Protein AF-Q3ABF9-F1 (afdb_monomer)

Sequence (73 aa):
MIYLGEEEGYPMFTFTSSAKYLASRPSKKYLKTIGYGIKETYNLTKEEIAAYLLKKPGVYGNYEMAEIIKLFE

Structure (mmCIF, N/CA/C/O backbone):
data_AF-Q3ABF9-F1
#
_entry.id   AF-Q3ABF9-F1
#
loop_
_atom_site.group_PDB
_atom_site.id
_atom_site.type_symbol
_atom_site.label_atom_id
_atom_site.label_alt_id
_atom_site.label_comp_id
_atom_site.label_asym_id
_atom_site.label_entity_id
_atom_site.label_seq_id
_atom_site.pdbx_PDB_ins_code
_atom_site.Cartn_x
_atom_site.Cartn_y
_atom_site.Cartn_z
_atom_site.occupancy
_atom_site.B_iso_or_equiv
_atom_s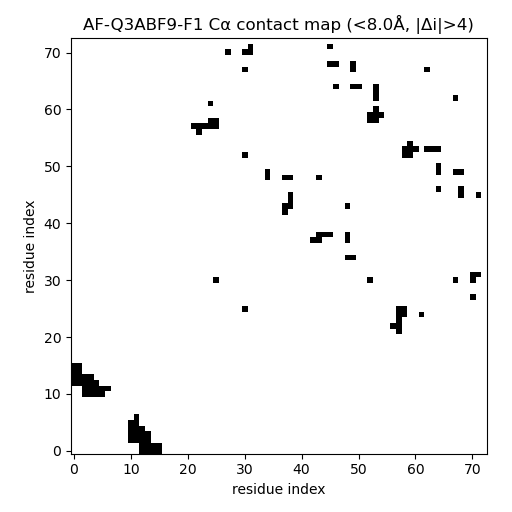ite.auth_seq_id
_atom_site.auth_comp_id
_atom_site.auth_asym_id
_atom_site.auth_atom_id
_atom_site.pdbx_PDB_model_num
ATOM 1 N N . MET A 1 1 ? 14.112 -8.430 -20.695 1.00 78.75 1 MET A N 1
ATOM 2 C CA . MET A 1 1 ? 13.962 -7.101 -21.313 1.00 78.75 1 MET A CA 1
ATOM 3 C C . MET A 1 1 ? 13.560 -7.344 -22.758 1.00 78.75 1 MET A C 1
ATOM 5 O O . MET A 1 1 ? 14.218 -8.141 -23.413 1.00 78.75 1 MET A O 1
ATOM 9 N N . ILE A 1 2 ? 12.442 -6.777 -23.199 1.00 87.19 2 ILE A N 1
ATOM 10 C CA . ILE A 1 2 ? 11.859 -6.972 -24.531 1.00 87.19 2 ILE A CA 1
ATOM 11 C C . ILE A 1 2 ? 11.947 -5.630 -25.256 1.00 87.19 2 ILE A C 1
ATOM 13 O O . ILE A 1 2 ? 11.545 -4.613 -24.696 1.00 87.19 2 ILE A O 1
ATOM 17 N N . TYR A 1 3 ? 12.494 -5.623 -26.468 1.00 92.50 3 TYR A N 1
ATOM 18 C CA . TYR A 1 3 ? 12.517 -4.442 -27.327 1.00 92.50 3 TYR A CA 1
ATOM 19 C C . TYR A 1 3 ? 11.133 -4.223 -27.949 1.00 92.50 3 TYR A C 1
ATOM 21 O O . TYR A 1 3 ? 10.537 -5.175 -28.454 1.00 92.50 3 TYR A O 1
ATOM 29 N N . LEU A 1 4 ? 10.617 -2.996 -27.879 1.00 92.00 4 LEU A N 1
ATOM 30 C CA . LEU A 1 4 ? 9.279 -2.630 -28.354 1.00 92.00 4 LEU A CA 1
ATOM 31 C C . LEU A 1 4 ? 9.288 -1.762 -29.620 1.00 92.00 4 LEU A C 1
ATOM 33 O O . LEU A 1 4 ? 8.216 -1.454 -30.130 1.00 92.00 4 LEU A O 1
ATOM 37 N N . GLY A 1 5 ? 10.464 -1.398 -30.135 1.00 93.75 5 GLY A N 1
ATOM 38 C CA . GLY A 1 5 ? 10.612 -0.477 -31.263 1.00 93.75 5 GLY A CA 1
ATOM 39 C C . GLY A 1 5 ? 11.273 0.835 -30.849 1.00 93.75 5 GLY A C 1
ATOM 40 O O . GLY A 1 5 ? 11.881 0.919 -29.782 1.00 93.75 5 GLY A O 1
ATOM 41 N N . GLU A 1 6 ? 11.147 1.853 -31.694 1.00 96.81 6 GLU A N 1
ATOM 42 C CA . GLU A 1 6 ? 11.669 3.200 -31.442 1.00 96.81 6 GLU A CA 1
ATOM 43 C C . GLU A 1 6 ? 10.514 4.198 -31.346 1.00 96.81 6 GLU A C 1
ATOM 45 O O . GLU A 1 6 ? 9.563 4.112 -32.121 1.00 96.81 6 GLU A O 1
ATOM 50 N N . GLU A 1 7 ? 10.617 5.153 -30.422 1.00 95.81 7 GLU A N 1
ATOM 51 C CA . GLU A 1 7 ? 9.724 6.310 -30.304 1.00 95.81 7 GLU A CA 1
ATOM 52 C C . GLU A 1 7 ? 10.577 7.573 -30.468 1.00 95.81 7 GLU A C 1
ATOM 54 O O . GLU A 1 7 ? 11.558 7.749 -29.746 1.00 95.81 7 GLU A O 1
ATOM 59 N N . GLU A 1 8 ? 10.266 8.409 -31.462 1.00 95.94 8 GLU A N 1
ATOM 60 C CA . GLU A 1 8 ? 11.056 9.606 -31.818 1.00 95.94 8 GLU A CA 1
ATOM 61 C C . GLU A 1 8 ? 12.573 9.345 -32.003 1.00 95.94 8 GLU A C 1
ATOM 63 O O . GLU A 1 8 ? 13.411 10.205 -31.739 1.00 95.94 8 GLU A O 1
ATOM 68 N N . GLY A 1 9 ? 12.943 8.145 -32.470 1.00 95.62 9 GLY A N 1
ATOM 69 C CA . GLY A 1 9 ? 14.340 7.730 -32.665 1.00 95.62 9 GLY A CA 1
ATOM 70 C C . GLY A 1 9 ? 15.048 7.230 -31.398 1.00 95.62 9 GLY A C 1
ATOM 71 O O . GLY A 1 9 ? 16.245 6.943 -31.438 1.00 95.62 9 GLY A O 1
ATOM 72 N N . TYR A 1 10 ? 14.331 7.097 -30.277 1.00 94.75 10 TYR A N 1
ATOM 73 C CA . TYR A 1 10 ? 14.840 6.497 -29.045 1.00 94.75 10 TYR A CA 1
ATOM 74 C C . TYR A 1 10 ? 14.342 5.055 -28.882 1.00 94.75 10 TYR A C 1
ATOM 76 O O . TYR A 1 10 ? 13.140 4.803 -29.002 1.00 94.75 10 TYR A O 1
ATOM 84 N N . PRO A 1 11 ? 15.225 4.090 -28.560 1.00 95.25 11 PRO A N 1
ATOM 85 C CA . PRO A 1 11 ? 14.828 2.698 -28.428 1.00 95.25 11 PRO A CA 1
ATOM 86 C C . PRO A 1 11 ? 14.001 2.479 -27.157 1.00 95.25 11 PRO A C 1
ATOM 88 O O . PRO A 1 11 ? 14.432 2.778 -26.040 1.00 95.25 11 PRO A O 1
ATOM 91 N N . MET A 1 12 ? 12.824 1.889 -27.330 1.00 95.38 12 MET A N 1
ATOM 92 C CA . MET A 1 12 ? 11.906 1.542 -26.257 1.00 95.38 12 MET A CA 1
ATOM 93 C C . MET A 1 12 ? 12.089 0.085 -25.838 1.00 95.38 12 MET A C 1
ATOM 95 O O . MET A 1 12 ? 12.014 -0.849 -26.640 1.00 95.38 12 MET A O 1
ATOM 99 N N . PHE A 1 13 ? 12.280 -0.118 -24.537 1.00 93.56 13 PHE A N 1
ATOM 100 C CA . PHE A 1 13 ? 12.396 -1.435 -23.921 1.00 93.56 13 PHE A CA 1
ATOM 101 C C . PHE A 1 13 ? 11.360 -1.606 -22.818 1.00 93.56 13 PHE A C 1
ATOM 103 O O . PHE A 1 13 ? 11.013 -0.663 -22.111 1.00 93.56 13 PHE A O 1
ATOM 110 N N . THR A 1 14 ? 10.915 -2.841 -22.615 1.00 89.88 14 THR A N 1
ATOM 111 C CA . THR A 1 14 ? 10.060 -3.210 -21.492 1.00 89.88 14 THR A CA 1
ATOM 112 C C . THR A 1 14 ? 10.640 -4.356 -20.677 1.00 89.88 14 THR A C 1
ATOM 114 O O . THR A 1 14 ? 11.374 -5.222 -21.163 1.00 89.88 14 THR A O 1
ATOM 117 N N . PHE A 1 15 ? 10.279 -4.374 -19.402 1.00 85.44 15 PHE A N 1
ATOM 118 C CA . PHE A 1 15 ? 10.547 -5.465 -18.475 1.00 85.44 15 PHE A CA 1
ATOM 119 C C . PHE A 1 15 ? 9.231 -6.133 -18.083 1.00 85.44 15 PHE A C 1
ATOM 121 O O . PHE A 1 15 ? 8.930 -6.320 -16.909 1.00 85.44 15 PHE A O 1
ATOM 128 N N . THR A 1 16 ? 8.413 -6.467 -19.075 1.00 81.44 16 THR A N 1
ATOM 129 C CA . THR A 1 16 ? 7.248 -7.324 -18.882 1.00 81.44 16 THR A CA 1
ATOM 130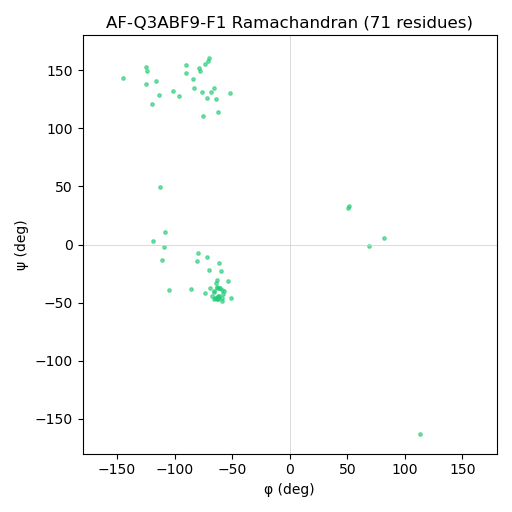 C C . THR A 1 16 ? 7.645 -8.780 -19.086 1.00 81.44 16 THR A C 1
ATOM 132 O O . THR A 1 16 ? 8.541 -9.114 -19.862 1.00 81.44 16 THR A O 1
ATOM 135 N N . SER A 1 17 ? 6.985 -9.664 -18.352 1.00 77.50 17 SER A N 1
ATOM 136 C CA . SER A 1 17 ? 7.106 -11.108 -18.502 1.00 77.50 17 SER A CA 1
ATOM 137 C C . SER A 1 17 ? 5.704 -11.658 -18.720 1.00 77.50 17 SER A C 1
ATOM 139 O O . SER A 1 17 ? 4.754 -11.207 -18.080 1.00 77.50 17 SER A O 1
ATOM 141 N N . SER A 1 18 ? 5.563 -12.610 -19.640 1.00 76.81 18 SER A N 1
ATOM 142 C CA . SER A 1 18 ? 4.302 -13.323 -19.870 1.00 76.81 18 SER A CA 1
ATOM 143 C C . SER A 1 18 ? 3.970 -14.301 -18.738 1.00 76.81 18 SER A C 1
ATOM 145 O O . SER A 1 18 ? 2.853 -14.816 -18.674 1.00 76.81 18 SER A O 1
ATOM 147 N N . ALA A 1 19 ? 4.921 -14.556 -17.832 1.00 80.00 19 ALA A N 1
ATOM 148 C CA . ALA A 1 19 ? 4.698 -15.392 -16.668 1.00 80.00 19 ALA A CA 1
ATOM 149 C C . ALA A 1 19 ? 3.730 -14.709 -15.692 1.00 80.00 19 ALA A C 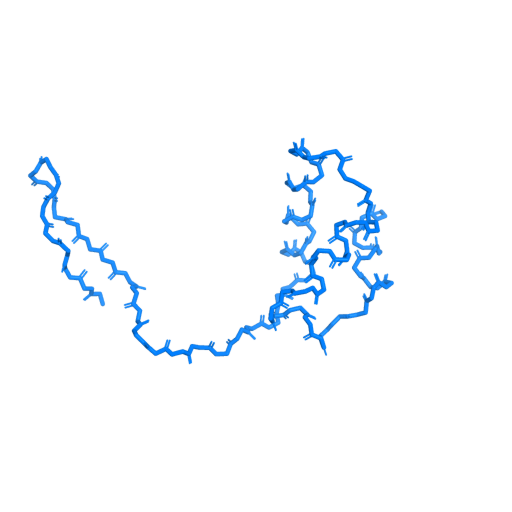1
ATOM 151 O O . ALA A 1 19 ? 3.903 -13.550 -15.312 1.00 80.00 19 ALA A O 1
ATOM 152 N N . LYS A 1 20 ? 2.720 -15.456 -15.239 1.00 73.81 20 LYS A N 1
ATOM 153 C CA . LYS A 1 20 ? 1.857 -15.017 -14.142 1.00 73.81 20 LYS A CA 1
ATOM 154 C C . LYS A 1 20 ? 2.615 -15.167 -12.826 1.00 73.81 20 LYS A C 1
ATOM 156 O O . LYS A 1 20 ? 2.844 -16.285 -12.374 1.00 73.81 20 LYS A O 1
ATOM 161 N N . TYR A 1 21 ? 2.978 -14.051 -12.204 1.00 78.00 21 TYR A N 1
ATOM 162 C CA . TYR A 1 21 ? 3.517 -14.052 -10.846 1.00 78.00 21 TYR A CA 1
ATOM 163 C C . TYR A 1 21 ? 2.383 -14.057 -9.828 1.00 78.00 21 TYR A C 1
ATOM 165 O O . TYR A 1 21 ? 1.357 -13.398 -10.015 1.00 78.00 21 TYR A O 1
ATOM 173 N N . LEU A 1 22 ? 2.582 -14.784 -8.730 1.00 81.94 22 LEU A N 1
ATOM 174 C CA . LEU A 1 22 ? 1.720 -14.650 -7.564 1.00 81.94 22 LEU A CA 1
ATOM 175 C C . LEU A 1 22 ? 1.906 -13.248 -6.981 1.00 81.94 22 LEU A C 1
ATOM 177 O O . LEU A 1 22 ? 3.033 -12.764 -6.852 1.00 81.94 22 LEU A O 1
ATOM 181 N N . ALA A 1 23 ? 0.800 -12.591 -6.643 1.00 85.56 23 ALA A N 1
ATOM 182 C CA . ALA A 1 23 ? 0.864 -11.296 -5.989 1.00 85.56 23 ALA A CA 1
ATOM 183 C C . ALA A 1 23 ? 1.522 -11.457 -4.613 1.00 85.56 23 ALA A C 1
ATOM 185 O O . ALA A 1 23 ? 1.092 -12.273 -3.800 1.00 85.56 23 ALA A O 1
ATOM 186 N N . SER A 1 24 ? 2.579 -10.689 -4.363 1.00 90.38 24 SER A N 1
ATOM 187 C CA . SER A 1 24 ? 3.269 -10.706 -3.080 1.00 90.38 24 SER A CA 1
ATOM 188 C C . SER A 1 24 ? 2.497 -9.904 -2.036 1.00 90.38 24 SER A C 1
ATOM 190 O O . SER A 1 24 ? 1.825 -8.918 -2.352 1.00 90.38 24 SER A O 1
ATOM 192 N N . ARG A 1 25 ? 2.623 -10.319 -0.771 1.00 95.25 25 ARG A N 1
ATOM 193 C CA . ARG A 1 25 ? 2.117 -9.558 0.371 1.00 95.25 25 ARG A CA 1
ATOM 194 C C . ARG A 1 25 ? 2.835 -8.200 0.437 1.00 95.25 25 ARG A C 1
ATOM 196 O O . ARG A 1 25 ? 4.044 -8.185 0.685 1.00 95.25 25 ARG A O 1
ATOM 203 N N . PRO A 1 26 ? 2.144 -7.062 0.237 1.00 95.81 26 PRO A N 1
ATOM 204 C CA . PRO A 1 26 ? 2.774 -5.750 0.306 1.00 95.81 26 PRO A CA 1
ATOM 205 C C . PRO A 1 26 ? 3.145 -5.399 1.745 1.00 95.81 26 PRO A C 1
ATOM 207 O O . PRO A 1 26 ? 2.543 -5.898 2.687 1.00 95.81 26 PRO A O 1
ATOM 210 N N . SER A 1 27 ? 4.103 -4.493 1.940 1.00 96.81 27 SER A N 1
ATOM 211 C CA . SER A 1 27 ? 4.428 -4.008 3.284 1.00 96.81 27 SER A CA 1
ATOM 212 C C . SER A 1 27 ? 3.350 -3.057 3.822 1.00 96.81 27 SER A C 1
ATOM 214 O O . SER A 1 27 ? 2.682 -2.350 3.065 1.00 96.81 27 SER A O 1
ATOM 216 N N . LYS A 1 28 ? 3.237 -2.955 5.153 1.00 96.69 28 LYS A N 1
ATOM 217 C CA . LYS A 1 28 ? 2.342 -1.980 5.808 1.00 96.69 28 LYS A CA 1
ATOM 218 C C . LYS A 1 28 ? 2.648 -0.537 5.386 1.00 96.69 28 LYS A C 1
ATOM 220 O O . LYS A 1 28 ? 1.730 0.236 5.134 1.00 96.69 28 LYS A O 1
ATOM 225 N N . LYS A 1 29 ? 3.937 -0.188 5.250 1.00 97.00 29 LYS A N 1
ATOM 226 C CA . LYS A 1 29 ? 4.378 1.137 4.778 1.00 97.00 29 LYS A CA 1
ATOM 227 C C . LYS A 1 29 ? 3.878 1.416 3.359 1.00 97.00 29 LYS A C 1
ATOM 229 O O . LYS A 1 29 ? 3.369 2.499 3.106 1.00 97.00 29 LYS A O 1
ATOM 234 N N . TYR A 1 30 ? 3.976 0.431 2.467 1.00 96.69 30 TYR A N 1
ATOM 235 C CA . TYR A 1 30 ? 3.480 0.557 1.099 1.00 96.69 30 TYR A CA 1
ATOM 236 C C . TYR A 1 30 ? 1.959 0.750 1.057 1.00 96.69 30 TYR A C 1
ATOM 238 O O . TYR A 1 30 ? 1.482 1.678 0.410 1.00 96.69 30 TYR A O 1
ATOM 246 N N . LEU A 1 31 ? 1.200 -0.060 1.804 1.00 97.19 31 LEU A N 1
ATOM 247 C CA . LEU A 1 31 ? -0.258 0.091 1.903 1.00 97.19 31 LEU A CA 1
ATOM 248 C C . LEU A 1 31 ? -0.666 1.470 2.433 1.00 97.19 31 LEU A C 1
ATOM 250 O O . LEU A 1 31 ? -1.603 2.068 1.908 1.00 97.19 31 LEU A O 1
ATOM 254 N N . LYS A 1 32 ? 0.070 1.999 3.416 1.00 97.06 32 LYS A N 1
ATOM 255 C CA . LYS A 1 32 ? -0.137 3.349 3.948 1.00 97.06 32 LYS A CA 1
ATOM 256 C C . LYS A 1 32 ? 0.095 4.422 2.877 1.00 97.06 32 LYS A C 1
ATOM 258 O O . LYS A 1 32 ? -0.760 5.283 2.698 1.00 97.06 32 LYS A O 1
ATOM 263 N N . THR A 1 33 ? 1.191 4.338 2.118 1.00 97.19 33 THR A N 1
ATOM 264 C CA . THR A 1 33 ? 1.480 5.259 1.003 1.00 97.19 33 THR A CA 1
ATOM 265 C C . THR A 1 3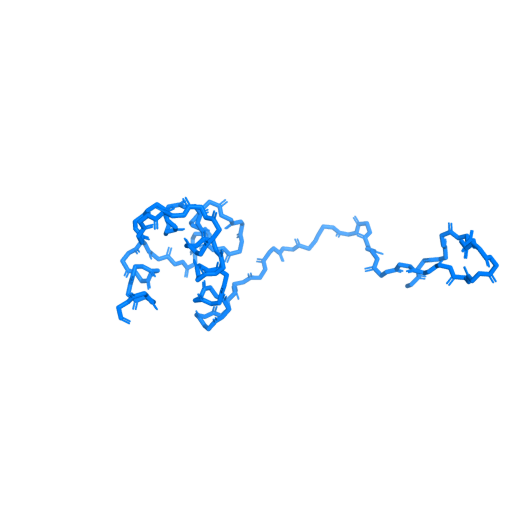3 ? 0.383 5.238 -0.061 1.00 97.19 33 THR A C 1
ATOM 267 O O . THR A 1 33 ? -0.117 6.293 -0.440 1.00 97.19 33 THR A O 1
ATOM 270 N N . ILE A 1 34 ? -0.030 4.050 -0.513 1.00 96.75 34 ILE A N 1
ATOM 271 C CA . ILE 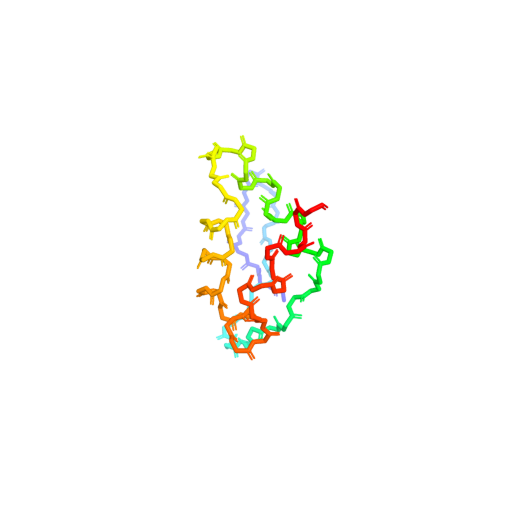A 1 34 ? -1.095 3.915 -1.516 1.00 96.75 34 ILE A CA 1
ATOM 272 C C . ILE A 1 34 ? -2.421 4.466 -0.984 1.00 96.75 34 ILE A C 1
ATOM 274 O O . ILE A 1 34 ? -3.109 5.201 -1.688 1.00 96.75 34 ILE A O 1
ATOM 278 N N . GLY A 1 35 ? -2.773 4.144 0.261 1.00 96.19 35 GLY A N 1
ATOM 279 C CA 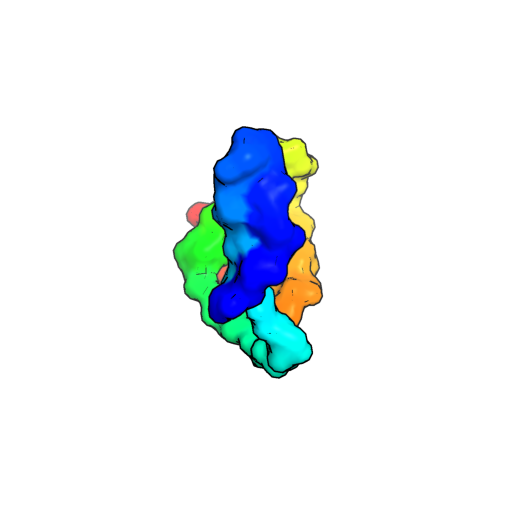. GLY A 1 35 ? -4.008 4.624 0.866 1.00 96.19 35 GLY A CA 1
ATOM 280 C C . GLY A 1 35 ? -4.058 6.144 1.017 1.00 96.19 35 GLY A C 1
ATOM 281 O O . GLY A 1 35 ? -5.109 6.725 0.768 1.00 96.19 35 GLY A O 1
ATOM 282 N N . TYR A 1 36 ? -2.938 6.801 1.340 1.00 95.50 36 TYR A N 1
ATOM 283 C CA . TYR A 1 36 ? -2.887 8.266 1.370 1.00 95.50 36 TYR A CA 1
ATOM 284 C C . TYR A 1 36 ? -3.124 8.887 -0.005 1.00 95.50 36 TYR A C 1
ATOM 286 O O . TYR A 1 36 ? -3.986 9.753 -0.113 1.00 95.50 36 TYR A O 1
ATOM 294 N N . GLY A 1 37 ? -2.474 8.384 -1.058 1.00 95.88 37 GLY A N 1
ATOM 295 C CA . GLY A 1 37 ? -2.707 8.898 -2.412 1.00 95.88 37 GLY A CA 1
ATOM 296 C C . GLY A 1 37 ? -4.161 8.726 -2.875 1.00 95.88 37 GLY A C 1
ATOM 297 O O . GLY A 1 37 ? -4.736 9.617 -3.501 1.00 95.88 37 GLY A O 1
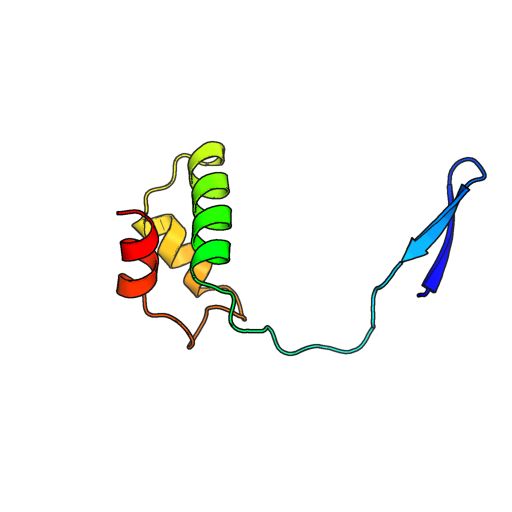ATOM 298 N N . ILE A 1 38 ? -4.800 7.606 -2.513 1.00 95.94 38 ILE A N 1
ATOM 299 C CA . ILE A 1 38 ? -6.230 7.387 -2.785 1.00 95.94 38 ILE A CA 1
ATOM 300 C C . ILE A 1 38 ? -7.090 8.395 -2.015 1.00 95.94 38 ILE A C 1
ATOM 302 O O . ILE A 1 38 ? -7.999 8.984 -2.599 1.00 95.94 38 ILE A O 1
ATOM 306 N N . LYS A 1 39 ? -6.805 8.606 -0.724 1.00 94.12 39 LYS A N 1
ATOM 307 C CA . LYS A 1 39 ? -7.530 9.563 0.120 1.00 94.12 39 LYS A CA 1
ATOM 308 C C . LYS A 1 39 ? -7.459 10.981 -0.448 1.00 94.12 39 LYS A C 1
ATOM 310 O O . LYS A 1 39 ? -8.488 11.640 -0.538 1.00 94.12 39 LYS A O 1
ATOM 315 N N . GLU A 1 40 ? -6.267 11.418 -0.849 1.00 94.69 40 GLU A N 1
ATOM 316 C CA . GLU A 1 40 ? -6.012 12.747 -1.419 1.00 94.69 40 GLU A CA 1
ATOM 317 C C . GLU A 1 40 ? -6.747 12.968 -2.745 1.00 94.69 40 GLU A C 1
ATOM 319 O O . GLU A 1 40 ? -7.232 14.066 -3.001 1.00 94.69 40 GLU A O 1
ATOM 324 N N . THR A 1 41 ? -6.861 11.927 -3.573 1.00 96.31 41 THR A N 1
ATOM 325 C CA . THR A 1 41 ? -7.454 12.043 -4.915 1.00 96.31 41 THR A CA 1
ATOM 326 C C . THR A 1 41 ? -8.979 11.899 -4.905 1.00 96.31 41 THR A C 1
ATOM 328 O O . THR A 1 41 ? -9.666 12.579 -5.662 1.00 96.31 41 THR A O 1
ATOM 331 N N . TYR A 1 42 ? -9.520 11.002 -4.073 1.00 93.19 42 TYR A N 1
ATOM 332 C CA . TYR A 1 42 ? -10.922 10.563 -4.159 1.00 93.19 42 TYR A CA 1
ATOM 333 C C . TYR A 1 42 ? -11.765 10.873 -2.911 1.00 93.19 42 TYR A C 1
ATOM 335 O O . TYR A 1 42 ? -12.931 10.494 -2.866 1.00 93.19 42 TYR A O 1
ATOM 343 N N . ASN A 1 43 ? -11.202 11.550 -1.901 1.00 91.31 43 ASN A N 1
ATOM 344 C CA . ASN A 1 43 ? -11.874 11.950 -0.654 1.00 91.31 43 ASN A CA 1
ATOM 345 C C . ASN A 1 43 ? -12.615 10.801 0.071 1.00 91.31 43 ASN A C 1
ATOM 347 O O . ASN A 1 43 ? -13.652 11.010 0.699 1.00 91.31 43 ASN A O 1
ATOM 351 N N . LEU A 1 44 ? -12.075 9.583 -0.035 1.00 95.12 44 LEU A N 1
ATOM 352 C CA . LEU A 1 44 ? -12.641 8.373 0.562 1.00 95.12 44 LEU A CA 1
ATOM 353 C C . LEU A 1 44 ? -12.336 8.272 2.062 1.00 95.12 44 LEU A C 1
ATOM 355 O O . LEU A 1 44 ? -11.293 8.724 2.550 1.00 95.12 44 LEU A O 1
ATOM 359 N N . THR A 1 45 ? -13.226 7.605 2.790 1.00 95.94 45 THR A N 1
ATOM 360 C CA . THR A 1 45 ? -13.031 7.233 4.195 1.00 95.94 45 THR A CA 1
ATOM 361 C C . THR A 1 45 ? -11.969 6.139 4.346 1.00 95.94 45 THR A C 1
ATOM 363 O O . THR A 1 45 ? -11.638 5.412 3.403 1.00 95.94 45 THR A O 1
ATOM 366 N N . LYS A 1 46 ? -11.413 5.987 5.556 1.00 95.94 46 LYS A N 1
ATOM 367 C CA . LYS A 1 46 ? -10.412 4.941 5.836 1.00 95.94 46 LYS A CA 1
ATOM 368 C C . LYS A 1 46 ? -11.003 3.535 5.664 1.00 95.94 46 LYS A C 1
ATOM 370 O O . LYS A 1 46 ? -10.295 2.625 5.240 1.00 95.94 46 LYS A O 1
ATOM 375 N N . GLU A 1 47 ? -12.298 3.372 5.926 1.00 97.06 47 GLU A N 1
ATOM 376 C CA . GLU A 1 47 ? -13.060 2.142 5.731 1.00 97.06 47 GLU A CA 1
ATOM 377 C C . GLU A 1 47 ? -13.209 1.803 4.242 1.00 97.06 47 GLU A C 1
ATOM 379 O O . GLU A 1 47 ? -12.974 0.661 3.848 1.00 97.06 47 GLU A O 1
ATOM 384 N N . GLU A 1 48 ? -13.527 2.784 3.394 1.00 97.69 48 GLU A N 1
ATOM 385 C CA . GLU A 1 48 ? -13.614 2.595 1.939 1.00 97.69 48 GLU A CA 1
ATOM 386 C C . GLU A 1 48 ? -12.250 2.265 1.325 1.00 97.69 48 GLU A C 1
ATOM 388 O O . GLU A 1 48 ? -12.142 1.362 0.490 1.00 97.69 48 GLU A O 1
ATOM 393 N N . ILE A 1 49 ? -11.188 2.938 1.778 1.00 97.44 49 ILE A N 1
ATOM 394 C CA . ILE A 1 49 ? -9.810 2.646 1.359 1.00 97.44 49 ILE A CA 1
ATOM 395 C C . ILE A 1 49 ? -9.419 1.225 1.776 1.00 97.44 49 ILE A C 1
ATOM 397 O O . ILE A 1 49 ? -8.867 0.475 0.967 1.00 97.44 49 ILE A O 1
ATOM 401 N N . ALA A 1 50 ? -9.732 0.818 3.008 1.00 97.50 50 ALA A N 1
ATOM 402 C CA . ALA A 1 50 ? -9.458 -0.532 3.485 1.00 97.50 50 ALA A CA 1
ATOM 403 C C . ALA A 1 50 ? -10.226 -1.591 2.678 1.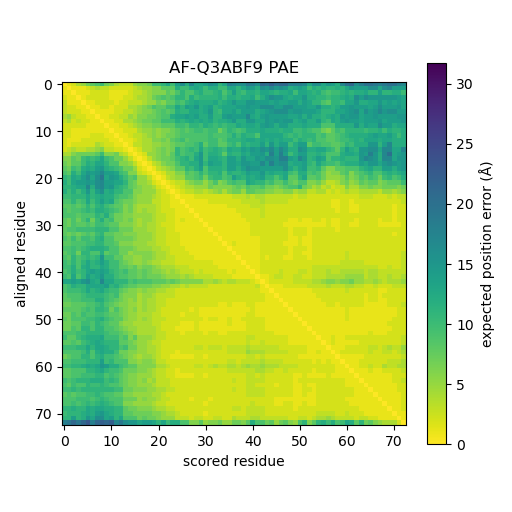00 97.50 50 ALA A C 1
ATOM 405 O O . ALA A 1 50 ? -9.624 -2.558 2.205 1.00 97.50 50 ALA A O 1
ATOM 406 N N . ALA A 1 51 ? -11.518 -1.370 2.421 1.00 97.75 51 ALA A N 1
ATOM 407 C CA . ALA A 1 51 ? -12.341 -2.251 1.596 1.00 97.75 51 ALA A CA 1
ATOM 408 C C . ALA A 1 51 ? -11.819 -2.363 0.153 1.00 97.75 51 ALA A C 1
ATOM 410 O O . ALA A 1 51 ? -11.864 -3.440 -0.448 1.00 97.75 51 ALA A O 1
ATOM 411 N N . TYR A 1 52 ? -11.303 -1.271 -0.413 1.00 97.12 52 TYR A N 1
ATOM 412 C CA . TYR A 1 52 ? -10.660 -1.276 -1.724 1.00 97.12 52 TYR A CA 1
ATOM 413 C C . TYR A 1 52 ? -9.363 -2.096 -1.726 1.00 97.12 52 TYR A C 1
ATOM 415 O O . TYR A 1 52 ? -9.152 -2.916 -2.626 1.00 97.12 52 TYR A O 1
ATOM 423 N N . LEU A 1 53 ? -8.499 -1.896 -0.725 1.00 97.06 53 LEU A N 1
ATOM 424 C CA . LEU A 1 53 ? -7.215 -2.589 -0.622 1.00 97.06 53 LEU A CA 1
ATOM 425 C C . LEU A 1 53 ? -7.399 -4.095 -0.404 1.00 97.06 53 LEU A C 1
ATOM 427 O O . LEU A 1 53 ? -6.712 -4.869 -1.063 1.00 97.06 53 LEU A O 1
ATOM 431 N N . LEU A 1 54 ? -8.364 -4.524 0.417 1.00 97.44 54 LEU A N 1
ATOM 432 C CA . LEU A 1 54 ? -8.652 -5.946 0.671 1.00 97.44 54 LEU A CA 1
ATOM 433 C C . LEU A 1 54 ? -9.045 -6.742 -0.578 1.00 97.44 54 LEU A C 1
ATOM 435 O O . LEU A 1 54 ? -8.881 -7.958 -0.607 1.00 97.44 54 LEU A O 1
ATOM 439 N N . LYS A 1 55 ? -9.535 -6.077 -1.629 1.00 96.62 55 LYS A N 1
ATOM 440 C CA . LYS A 1 55 ? -9.871 -6.721 -2.909 1.00 96.62 55 LYS A CA 1
ATOM 441 C C . LYS A 1 55 ? -8.645 -6.979 -3.790 1.00 96.62 55 LYS A C 1
ATOM 443 O O . LYS A 1 55 ? -8.777 -7.585 -4.852 1.00 96.62 55 LYS A O 1
ATOM 448 N N . LYS A 1 56 ? -7.458 -6.486 -3.419 1.00 95.75 56 LYS A N 1
ATOM 449 C CA . LYS A 1 56 ? -6.245 -6.641 -4.232 1.00 95.75 56 LYS A CA 1
ATOM 450 C C . LYS A 1 56 ? -5.593 -8.001 -3.967 1.00 95.75 56 LYS A C 1
ATOM 452 O O . LYS A 1 56 ? -5.413 -8.344 -2.802 1.00 95.75 56 LYS A O 1
ATOM 457 N N . PRO A 1 57 ? -5.166 -8.747 -5.006 1.00 91.94 57 PRO A N 1
ATOM 458 C CA . PRO A 1 57 ? -4.644 -10.109 -4.850 1.00 91.94 57 PRO A CA 1
ATOM 459 C C . PRO A 1 57 ? -3.493 -10.277 -3.845 1.00 91.94 57 PRO A C 1
ATOM 461 O O . PRO A 1 57 ? -3.401 -11.319 -3.215 1.00 91.94 57 PRO A O 1
ATOM 464 N N . GLY A 1 58 ? -2.630 -9.267 -3.668 1.00 93.38 58 GLY A N 1
ATOM 465 C CA . GLY A 1 58 ? -1.540 -9.316 -2.678 1.00 93.38 58 GLY A CA 1
ATOM 466 C C . GLY A 1 58 ? -1.972 -8.990 -1.243 1.00 93.38 58 GLY A C 1
ATOM 467 O O . GLY A 1 58 ? -1.228 -9.225 -0.298 1.00 93.38 58 GLY A O 1
ATOM 468 N N . VAL A 1 59 ? -3.165 -8.426 -1.061 1.00 96.25 59 VAL A N 1
ATOM 469 C CA . VAL A 1 59 ? -3.697 -7.989 0.240 1.00 96.25 59 VAL A CA 1
ATOM 470 C C . VAL A 1 59 ? -4.761 -8.959 0.742 1.00 96.25 59 VAL A C 1
ATOM 472 O O . VAL A 1 59 ? -4.786 -9.274 1.930 1.00 96.25 59 VAL A O 1
ATOM 475 N N . TYR A 1 60 ? -5.602 -9.462 -0.164 1.00 95.06 60 TYR A N 1
ATOM 476 C CA . TYR A 1 60 ? -6.606 -10.479 0.122 1.00 95.06 60 TYR A CA 1
ATOM 477 C C . TYR A 1 60 ? -5.971 -11.688 0.826 1.00 95.06 60 TYR A C 1
ATOM 479 O O . TYR A 1 60 ? -4.927 -12.188 0.402 1.00 95.06 60 TYR A O 1
ATOM 487 N N . GLY A 1 61 ? -6.571 -12.114 1.941 1.00 93.81 61 GLY A N 1
ATOM 488 C CA . GLY A 1 61 ? -6.085 -13.224 2.769 1.00 93.81 61 GLY A CA 1
ATOM 489 C C . GLY A 1 61 ? -4.774 -12.965 3.530 1.00 93.81 61 GLY A C 1
ATOM 490 O O . GLY A 1 61 ? -4.321 -13.843 4.255 1.00 93.81 61 GLY A O 1
ATOM 491 N N . ASN A 1 62 ? -4.156 -11.787 3.383 1.00 96.38 62 ASN A N 1
ATOM 492 C CA . ASN A 1 62 ? -2.894 -11.422 4.043 1.00 96.38 62 ASN A CA 1
ATOM 493 C C . ASN A 1 62 ? -3.048 -10.332 5.116 1.00 96.38 62 ASN A C 1
ATOM 495 O O . ASN A 1 62 ? -2.101 -10.073 5.870 1.00 96.38 62 ASN A O 1
ATOM 499 N N . TYR A 1 63 ? -4.200 -9.664 5.129 1.00 97.19 63 TYR A N 1
ATOM 500 C CA . TYR A 1 63 ? -4.539 -8.575 6.031 1.00 97.19 63 TYR A CA 1
ATOM 501 C C . TYR A 1 63 ? -6.017 -8.626 6.383 1.00 97.19 63 TYR A C 1
ATOM 503 O O . TYR A 1 63 ? -6.855 -8.876 5.517 1.00 97.19 63 TYR A O 1
ATOM 511 N N . GLU A 1 64 ? -6.320 -8.289 7.628 1.00 96.81 64 GLU A N 1
ATOM 512 C CA . GLU A 1 64 ? -7.683 -8.036 8.080 1.00 96.81 64 GLU A CA 1
ATOM 513 C C . GLU A 1 64 ? -8.069 -6.559 7.912 1.00 96.81 64 GLU A C 1
ATOM 515 O O . GLU A 1 64 ? -7.227 -5.657 7.966 1.00 96.81 64 GLU A O 1
ATOM 520 N N . MET A 1 65 ? -9.370 -6.287 7.782 1.00 96.81 65 MET A N 1
ATOM 521 C CA . MET A 1 65 ? -9.920 -4.923 7.681 1.00 96.81 65 MET A CA 1
ATOM 522 C C . MET A 1 65 ? -9.406 -4.008 8.798 1.00 96.81 65 MET A C 1
ATOM 524 O O . MET A 1 65 ? -8.938 -2.898 8.543 1.00 96.81 65 MET A O 1
ATOM 528 N N . ALA A 1 66 ? -9.425 -4.503 10.037 1.00 96.62 66 ALA A N 1
ATOM 529 C CA . ALA A 1 66 ? -8.958 -3.760 11.201 1.00 96.62 66 ALA A CA 1
ATOM 530 C C . ALA A 1 66 ? -7.454 -3.443 11.140 1.00 96.62 66 ALA A C 1
ATOM 532 O O . ALA A 1 66 ? -7.030 -2.395 11.621 1.00 96.62 66 ALA A O 1
ATOM 533 N N . GLU A 1 67 ? -6.634 -4.316 10.545 1.00 96.00 67 GLU A N 1
ATOM 534 C CA . GLU A 1 67 ? -5.202 -4.053 10.384 1.00 96.00 67 GLU A CA 1
ATOM 535 C C . GLU A 1 67 ? -4.936 -2.933 9.383 1.00 96.00 67 GLU A C 1
ATOM 537 O O . GLU A 1 67 ? -4.027 -2.135 9.604 1.00 96.00 67 GLU A O 1
ATOM 542 N N . ILE A 1 68 ? -5.718 -2.866 8.301 1.00 96.50 68 ILE A N 1
ATOM 543 C CA . ILE A 1 68 ? -5.571 -1.824 7.281 1.00 96.50 68 ILE A CA 1
ATOM 544 C C . ILE A 1 68 ? -6.082 -0.481 7.802 1.00 96.50 68 ILE A C 1
ATOM 546 O O . ILE A 1 68 ? -5.407 0.527 7.617 1.00 96.50 68 ILE A O 1
ATOM 550 N N . ILE A 1 69 ? -7.217 -0.456 8.507 1.00 96.50 69 ILE A N 1
ATOM 551 C CA . ILE A 1 69 ? -7.761 0.774 9.107 1.00 96.50 69 ILE A CA 1
ATOM 552 C C . ILE A 1 69 ? -6.747 1.412 10.069 1.00 96.50 69 ILE A C 1
ATOM 554 O O . ILE A 1 69 ? -6.516 2.618 9.991 1.00 96.50 69 ILE A O 1
ATOM 558 N N . LYS A 1 70 ? -6.071 0.601 10.898 1.00 96.56 70 LYS A N 1
ATOM 559 C CA . LYS A 1 70 ? -5.019 1.052 11.830 1.00 96.56 70 LYS A CA 1
ATOM 560 C C . LYS A 1 70 ? -3.808 1.697 11.151 1.00 96.56 70 LYS A C 1
ATOM 562 O O . LYS A 1 70 ? -3.016 2.357 11.813 1.00 96.56 70 LYS A O 1
ATOM 567 N N . LEU A 1 71 ? -3.620 1.523 9.839 1.00 94.62 71 LEU A N 1
ATOM 568 C CA . LEU A 1 71 ? -2.538 2.204 9.116 1.00 94.62 71 LEU A CA 1
ATOM 569 C C . LEU A 1 71 ? -2.786 3.712 8.981 1.00 94.62 71 LEU A C 1
ATOM 571 O O . LEU A 1 71 ? -1.826 4.459 8.769 1.00 94.62 71 LEU A O 1
ATOM 575 N N . PHE A 1 72 ? -4.045 4.141 9.094 1.00 88.94 72 PHE A N 1
ATOM 576 C CA . PHE A 1 72 ? -4.499 5.517 8.881 1.00 88.94 72 PHE A CA 1
ATOM 577 C C . PHE A 1 72 ? -4.900 6.236 10.176 1.00 88.94 72 PHE A C 1
ATOM 579 O O . PHE A 1 72 ? -5.498 7.311 10.099 1.00 88.94 72 PHE A O 1
ATOM 586 N N . GLU A 1 73 ? -4.589 5.637 11.326 1.00 82.19 73 GLU A N 1
ATOM 587 C CA . GLU A 1 73 ? -4.615 6.282 12.646 1.00 82.19 73 GLU A CA 1
ATOM 588 C C . GLU A 1 73 ? -3.354 7.129 12.881 1.00 82.19 73 GLU A C 1
ATOM 590 O O . GLU A 1 73 ? -2.290 6.826 12.274 1.00 82.19 73 GLU A O 1
#

Organism: Carboxydothermus hydrogenoformans (strain ATCC BAA-161 / DSM 6008 / Z-2901) (NCBI:txid246194)

Secondary structure (DSSP, 8-state):
-EEEEEETTEEEEE---SS-PPPP---HHHHHHHHHHHHHHH---HHHHHHHHHTSTTTTTT--HHHHHGGG-

Nearest PDB structures (foldseek):
  5a9e-assembly5_H  TM=3.379E-01  e=9.436E+00  Rous sarcoma virus

Solvent-accessible surface area (backbone atoms only — not comparable to full-atom values): 4549 Å² total; per-residue (Å²): 120,44,80,76,52,66,58,100,86,41,81,40,72,41,84,77,68,95,70,88,73,80,61,60,72,70,52,72,69,56,53,38,54,54,47,48,56,48,32,75,73,67,73,52,53,61,66,57,48,28,60,57,48,46,72,35,75,26,32,41,94,71,59,53,65,71,62,51,39,59,59,77,107

pLDDT: mean 93.04, std 5.96, range [73.81, 97.75]

Mean predicted aligned error: 5.72 Å

Radius of gyration: 17.07 Å; Cα contacts (8 Å, |Δi|>4): 66; chains: 1; bounding box: 2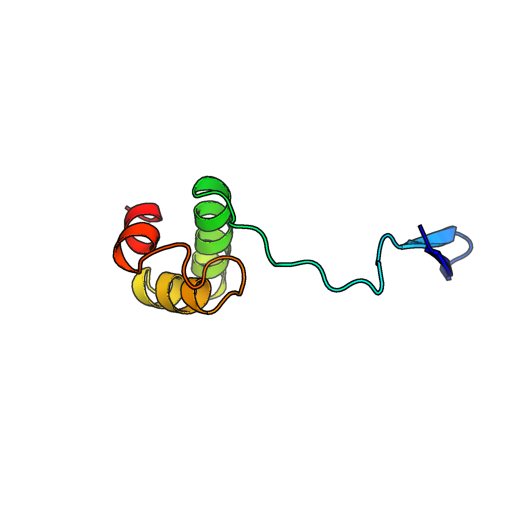8×28×45 Å

Foldseek 3Di:
DAWDQDDPNHTDDDPDDPDDDQQAQDDLVVLLVVLVVCCVPPVDDQLVSLVVQCPDRNNPPPDDSVRSSVSVD